Protein AF-A0A2K3LTL9-F1 (afdb_monomer_lite)

Organism: Trifolium pratense (NCBI:txid57577)

Foldseek 3Di:
DDDDDDDDDPDDPDDPPDPDPPDPPPDDDDPPVVVVVVVVVVVVVVVVVVVVVVVVVVVVVVVVVVVVVVVVLVVQLVCLLVCLVVDDPDVCVPPPCSSVVVSVVSNVVD

Secondary structure (DSSP, 8-state):
----------------------------PPPHHHHHHHHHHHHHHHHHHHHHHHHHHHHHHHHHHHHHHHHHHHHHHHHHHHHGGGS--GGGGGSTTHHHHHHHHHHHT-

pLDDT: mean 79.39, std 20.11, range [34.91, 98.44]

Sequence (110 aa):
MVNSTMETLDAEPSSPSTTTDSKPQISSPLPSSMLRLWRQAAQRNLRNQWSQLASLKDQWFSISSTARSYANALINSHLSQRYMPNRKLGVLDDMPDIRKRACLKLFKQQ

Structure (mmCIF, N/CA/C/O backbone):
data_AF-A0A2K3LTL9-F1
#
_entry.id   AF-A0A2K3LTL9-F1
#
loop_
_atom_site.group_PDB
_atom_site.id
_atom_site.type_symbol
_atom_site.label_atom_id
_atom_site.label_alt_id
_atom_site.label_comp_id
_atom_site.label_asym_id
_atom_site.label_entity_id
_atom_site.label_seq_id
_atom_site.pdbx_PDB_ins_code
_atom_site.Cartn_x
_atom_site.Cartn_y
_atom_site.Cartn_z
_atom_site.occupancy
_atom_site.B_iso_or_equiv
_atom_site.auth_seq_id
_atom_site.auth_comp_id
_atom_site.auth_asym_id
_atom_site.auth_atom_id
_atom_site.pdbx_PDB_model_num
ATOM 1 N N . MET A 1 1 ? 42.948 -8.155 40.144 1.00 42.91 1 MET A N 1
ATOM 2 C CA . MET A 1 1 ? 42.157 -7.032 39.587 1.00 42.91 1 MET A CA 1
ATOM 3 C C . MET A 1 1 ? 41.728 -7.478 38.198 1.00 42.91 1 MET A C 1
ATOM 5 O O . MET A 1 1 ? 42.609 -7.688 37.386 1.00 42.91 1 MET A O 1
ATOM 9 N N . VAL A 1 2 ? 40.476 -7.779 37.870 1.00 45.19 2 VAL A N 1
ATOM 10 C CA . VAL A 1 2 ? 39.173 -7.485 38.479 1.00 45.19 2 VAL A CA 1
ATOM 11 C C . VAL A 1 2 ? 38.300 -8.734 38.260 1.00 45.19 2 VAL A C 1
ATOM 13 O O . VAL A 1 2 ? 38.260 -9.253 37.149 1.00 45.19 2 VAL A O 1
ATOM 16 N N . ASN A 1 3 ? 37.663 -9.241 39.318 1.00 34.91 3 ASN A N 1
ATOM 17 C CA . ASN A 1 3 ? 36.719 -10.362 39.251 1.00 34.91 3 ASN A CA 1
ATOM 18 C C . ASN A 1 3 ? 35.388 -9.870 38.668 1.00 34.91 3 ASN A C 1
ATOM 20 O O . ASN A 1 3 ? 34.909 -8.816 39.081 1.00 34.91 3 ASN A O 1
ATOM 24 N N . SER A 1 4 ? 34.768 -10.641 37.772 1.00 39.34 4 SER A N 1
ATOM 25 C CA . SER A 1 4 ? 33.361 -10.451 37.409 1.00 39.34 4 SER A CA 1
ATOM 26 C C . SER A 1 4 ? 32.601 -11.739 37.710 1.00 39.34 4 SER A C 1
ATOM 28 O O . SER A 1 4 ? 32.808 -12.780 37.092 1.00 39.34 4 SER A O 1
ATOM 30 N N . THR A 1 5 ? 31.815 -11.649 38.773 1.00 46.09 5 THR A N 1
ATOM 31 C CA . THR A 1 5 ? 30.918 -12.636 39.365 1.00 46.09 5 THR A CA 1
ATOM 32 C C . THR A 1 5 ? 29.711 -12.864 38.458 1.00 46.09 5 THR A C 1
ATOM 34 O O . THR A 1 5 ? 28.969 -11.921 38.191 1.00 46.09 5 THR A O 1
ATOM 37 N N . MET A 1 6 ? 29.486 -14.101 38.010 1.00 42.78 6 MET A N 1
ATOM 38 C CA . MET A 1 6 ? 28.195 -14.510 37.456 1.00 42.78 6 MET A CA 1
ATOM 39 C C . MET A 1 6 ? 27.410 -15.187 38.582 1.00 42.78 6 MET A C 1
ATOM 41 O O . MET A 1 6 ? 27.674 -16.336 38.927 1.00 42.78 6 MET A O 1
ATOM 45 N N . GLU A 1 7 ? 26.513 -14.435 39.216 1.00 43.97 7 GLU A N 1
ATOM 46 C CA . GLU A 1 7 ? 25.553 -14.986 40.168 1.00 43.97 7 GLU A CA 1
ATOM 47 C C . GLU A 1 7 ? 24.473 -15.755 39.400 1.00 43.97 7 GLU A C 1
ATOM 49 O O . GLU A 1 7 ? 23.680 -15.186 38.649 1.00 43.97 7 GLU A O 1
ATOM 54 N N . THR A 1 8 ? 24.470 -17.072 39.594 1.00 48.38 8 THR A N 1
ATOM 55 C CA . THR A 1 8 ? 23.324 -17.948 39.355 1.00 48.38 8 THR A CA 1
ATOM 56 C C . THR A 1 8 ? 22.252 -17.595 40.379 1.00 48.38 8 THR A C 1
ATOM 58 O O . THR A 1 8 ? 22.415 -17.870 41.566 1.00 48.38 8 THR A O 1
ATOM 61 N N . LEU A 1 9 ? 21.162 -16.972 39.934 1.00 48.69 9 LEU A N 1
ATOM 62 C CA . LEU A 1 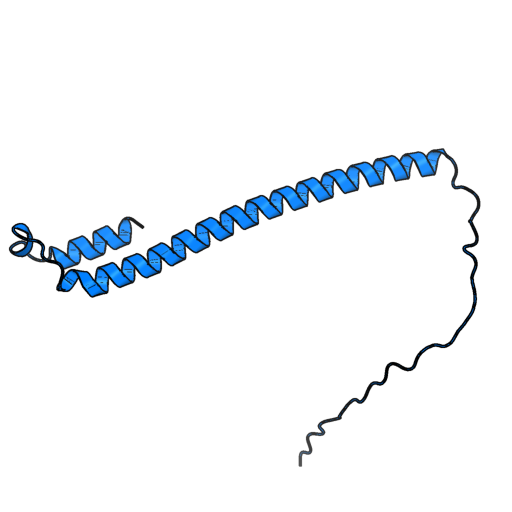9 ? 19.962 -16.813 40.750 1.00 48.69 9 LEU A CA 1
ATOM 63 C C . LEU A 1 9 ? 19.017 -17.980 40.462 1.00 48.69 9 LEU A C 1
ATOM 65 O O . LEU A 1 9 ? 18.164 -17.912 39.578 1.00 48.69 9 LEU A O 1
ATOM 69 N N . ASP A 1 10 ? 19.193 -19.047 41.238 1.00 47.09 10 ASP A N 1
ATOM 70 C CA . ASP A 1 10 ? 18.122 -19.978 41.569 1.00 47.09 10 ASP A CA 1
ATOM 71 C C . ASP A 1 10 ? 17.065 -19.201 42.367 1.00 47.09 10 ASP A C 1
ATOM 73 O O . ASP A 1 10 ? 17.258 -18.868 43.535 1.00 47.09 10 ASP A O 1
ATOM 77 N N . ALA A 1 11 ? 15.950 -18.866 41.723 1.00 41.59 11 ALA A N 1
ATOM 78 C CA . ALA A 1 11 ? 14.770 -18.336 42.393 1.00 41.59 11 ALA A CA 1
ATOM 79 C C . ALA A 1 11 ? 13.629 -19.335 42.211 1.00 41.59 11 ALA A C 1
ATOM 81 O O . ALA A 1 11 ? 12.821 -19.253 41.285 1.00 41.59 11 ALA A O 1
ATOM 82 N N . GLU A 1 12 ? 13.608 -20.311 43.111 1.00 50.62 12 GLU A N 1
ATOM 83 C CA . GLU A 1 12 ? 12.441 -21.125 43.410 1.00 50.62 12 GLU A CA 1
ATOM 84 C C . GLU A 1 12 ? 11.301 -20.186 43.855 1.00 50.62 12 GLU A C 1
ATOM 86 O O . GLU A 1 12 ? 11.495 -19.389 44.781 1.00 50.62 12 GLU A O 1
ATOM 91 N N . PRO A 1 13 ? 10.115 -20.199 43.221 1.00 40.41 13 PRO A N 1
ATOM 92 C CA . PRO A 1 13 ? 8.987 -19.454 43.748 1.00 40.41 13 PRO A CA 1
ATOM 93 C C . PRO A 1 13 ? 8.423 -20.231 44.941 1.00 40.41 13 PRO A C 1
ATOM 95 O O . PRO A 1 13 ? 7.521 -21.057 44.805 1.00 40.41 13 PRO A O 1
ATOM 98 N N . SER A 1 14 ? 8.974 -19.945 46.121 1.00 42.56 14 SER A N 1
ATOM 99 C CA . SER A 1 14 ? 8.408 -20.356 47.401 1.00 42.56 14 SER A CA 1
ATOM 100 C C . SER A 1 14 ? 6.932 -19.960 47.457 1.00 42.56 14 SER A C 1
ATOM 102 O O . SER A 1 14 ? 6.560 -18.789 47.353 1.00 42.56 14 SER A O 1
ATOM 104 N N . SER A 1 15 ? 6.086 -20.976 47.586 1.00 49.38 15 SER A N 1
ATOM 105 C CA . SER A 1 15 ? 4.639 -20.845 47.705 1.00 49.38 15 SER A CA 1
ATOM 106 C C . SER A 1 15 ? 4.278 -20.100 48.994 1.00 49.38 15 SER A C 1
ATOM 108 O O . SER A 1 15 ? 4.652 -20.564 50.073 1.00 49.38 15 SER A O 1
ATOM 110 N N . PRO A 1 16 ? 3.480 -19.018 48.960 1.00 48.12 16 PRO A N 1
ATOM 111 C CA . PRO A 1 16 ? 2.766 -18.594 50.149 1.00 48.12 16 PRO A CA 1
ATOM 112 C C . PRO A 1 16 ? 1.587 -19.549 50.360 1.00 48.12 16 PRO A C 1
ATOM 114 O O . PRO A 1 16 ? 0.487 -19.353 49.843 1.00 48.12 16 PRO A O 1
ATOM 117 N N . SER A 1 17 ? 1.814 -20.598 51.149 1.00 50.62 17 SER A N 1
ATOM 118 C CA . SER A 1 17 ? 0.729 -21.275 51.854 1.00 50.62 17 SER A CA 1
ATOM 119 C C . SER A 1 17 ? 0.126 -20.284 52.844 1.00 50.62 17 SER A C 1
ATOM 121 O O . SER A 1 17 ? 0.618 -20.091 53.951 1.00 50.62 17 SER A O 1
ATOM 123 N N . THR A 1 18 ? -0.952 -19.621 52.445 1.00 37.91 18 THR A N 1
ATOM 124 C CA . THR A 1 18 ? -1.910 -19.045 53.387 1.00 37.91 18 THR A CA 1
ATOM 125 C C . THR A 1 18 ? -3.301 -19.325 52.853 1.00 37.91 18 THR A C 1
ATOM 127 O O . THR A 1 18 ? -3.897 -18.559 52.102 1.00 37.91 18 THR A O 1
ATOM 130 N N . THR A 1 19 ? -3.809 -20.487 53.250 1.00 50.38 19 THR A N 1
ATOM 131 C CA . THR A 1 19 ? -5.237 -20.739 53.363 1.00 50.38 19 THR A CA 1
ATOM 132 C C . THR A 1 19 ? -5.825 -19.720 54.333 1.00 50.38 19 THR A C 1
ATOM 134 O O . THR A 1 19 ? -5.801 -19.921 55.544 1.00 50.38 19 THR A O 1
ATOM 137 N N . THR A 1 20 ? -6.381 -18.644 53.793 1.00 43.38 20 THR A N 1
ATOM 138 C CA . THR A 1 20 ? -7.482 -17.947 54.445 1.00 43.38 20 THR A CA 1
ATOM 139 C C . THR A 1 20 ? -8.558 -17.797 53.392 1.00 43.38 20 THR A C 1
ATOM 141 O O . THR A 1 20 ? -8.477 -16.933 52.520 1.00 43.38 20 THR A O 1
ATOM 144 N N . ASP A 1 21 ? -9.537 -18.694 53.466 1.00 46.31 21 ASP A N 1
ATOM 145 C CA . ASP A 1 21 ? -10.835 -18.604 52.809 1.00 46.31 21 ASP A CA 1
ATOM 146 C C . ASP A 1 21 ? -11.500 -17.280 53.216 1.00 46.31 21 ASP A C 1
ATOM 148 O O . ASP A 1 21 ? -12.291 -17.190 54.152 1.00 46.31 21 ASP A O 1
ATOM 152 N N . SER A 1 22 ? -11.097 -16.194 52.561 1.00 51.41 22 SER A N 1
ATOM 153 C CA . SER A 1 22 ? -11.795 -14.923 52.635 1.00 51.41 22 SER A CA 1
ATOM 154 C C . SER A 1 22 ? -12.967 -15.035 51.682 1.00 51.41 22 SER A C 1
ATOM 156 O O . SER A 1 22 ? -12.907 -14.602 50.531 1.00 51.41 22 SER A O 1
ATOM 158 N N . LYS A 1 23 ? -14.041 -15.655 52.177 1.00 54.22 23 LYS A N 1
ATOM 159 C CA . LYS A 1 23 ? -15.390 -15.505 51.634 1.00 54.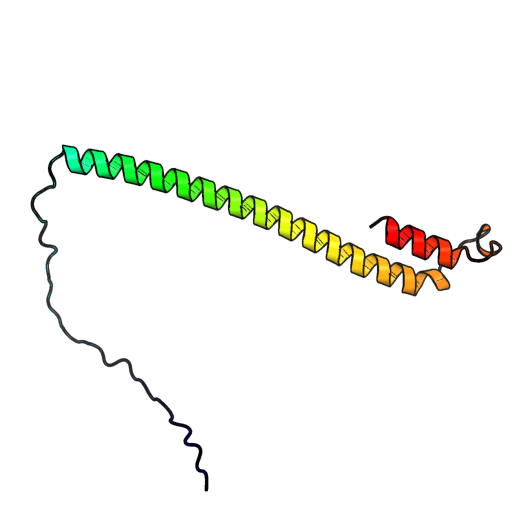22 23 LYS A CA 1
ATOM 160 C C . LYS A 1 23 ? -15.552 -14.049 51.179 1.00 54.22 23 LYS A C 1
ATOM 162 O O . LYS A 1 23 ? -15.304 -13.164 52.004 1.00 54.22 23 LYS A O 1
ATOM 167 N N . PRO A 1 24 ? -15.936 -13.766 49.920 1.00 52.47 24 PRO A N 1
ATOM 168 C CA . PRO A 1 24 ? -16.117 -12.393 49.482 1.00 52.47 24 PRO A CA 1
ATOM 169 C C . PRO A 1 24 ? -17.160 -11.763 50.399 1.00 52.47 24 PRO A C 1
ATOM 171 O O . PRO A 1 24 ? -18.338 -12.126 50.364 1.00 52.47 24 PRO A O 1
ATOM 174 N N . GLN A 1 25 ? -16.716 -10.867 51.282 1.00 53.12 25 GLN A N 1
ATOM 175 C CA . GLN A 1 25 ? -17.627 -10.021 52.023 1.00 53.12 25 GLN A CA 1
ATOM 176 C C . GLN A 1 25 ? -18.308 -9.159 50.973 1.00 53.12 25 GLN A C 1
ATOM 178 O O . GLN A 1 25 ? -17.707 -8.255 50.396 1.00 53.12 25 GLN A O 1
ATOM 183 N N . ILE A 1 26 ? -19.553 -9.513 50.669 1.00 55.25 26 ILE A N 1
ATOM 184 C CA . ILE A 1 26 ? -20.431 -8.719 49.829 1.00 55.25 26 ILE A CA 1
ATOM 185 C C . ILE A 1 26 ? -20.645 -7.425 50.611 1.00 55.25 26 ILE A C 1
ATOM 187 O O . ILE A 1 26 ? -21.463 -7.367 51.528 1.00 55.25 26 ILE A O 1
ATOM 191 N N . SER A 1 27 ? -19.834 -6.412 50.305 1.00 63.28 27 SER A N 1
ATOM 192 C CA . SER A 1 27 ? -20.043 -5.049 50.774 1.00 63.28 27 SER A CA 1
ATOM 193 C C . SER A 1 27 ? -21.478 -4.655 50.438 1.00 63.28 27 SER A C 1
ATOM 195 O O . SER A 1 27 ? -21.939 -4.979 49.339 1.00 63.28 27 SER A O 1
ATOM 197 N N . SER A 1 28 ? -22.166 -3.976 51.362 1.00 67.56 28 SER A N 1
ATOM 198 C CA . SER A 1 28 ? -23.529 -3.463 51.180 1.00 67.56 28 SER A CA 1
ATOM 199 C C . SER A 1 28 ? -23.793 -3.013 49.738 1.00 67.56 28 SER A C 1
ATOM 201 O O . SER A 1 28 ? -22.935 -2.341 49.155 1.00 67.56 28 SER A O 1
ATOM 203 N N . PRO A 1 29 ? -24.950 -3.368 49.144 1.00 70.94 29 PRO A N 1
ATOM 204 C CA . PRO A 1 29 ? -25.221 -3.070 47.747 1.00 70.94 29 PRO A CA 1
ATOM 205 C C . PRO A 1 29 ? -25.070 -1.568 47.513 1.00 70.94 29 PRO A C 1
ATOM 207 O O . PRO A 1 29 ? -25.691 -0.756 48.201 1.00 70.94 29 PRO A O 1
ATOM 210 N N . LEU A 1 30 ? -24.211 -1.210 46.554 1.00 68.19 30 LEU A N 1
ATOM 211 C CA . LEU A 1 30 ? -24.026 0.175 46.139 1.00 68.19 30 LEU A CA 1
ATOM 212 C C . LEU A 1 30 ? -25.404 0.794 45.847 1.00 68.19 30 LEU A C 1
ATOM 214 O O . LEU A 1 30 ? -26.251 0.127 45.240 1.00 68.19 30 LEU A O 1
ATOM 218 N N . PRO A 1 31 ? -25.639 2.063 46.223 1.00 76.56 31 PRO A N 1
ATOM 219 C CA . PRO A 1 31 ? -26.898 2.723 45.920 1.00 76.56 31 PRO A CA 1
ATOM 220 C C . PRO A 1 31 ? -27.184 2.640 44.416 1.00 76.56 31 PRO A C 1
ATOM 222 O O . PRO A 1 31 ? -26.291 2.804 43.580 1.00 76.56 31 PRO A O 1
ATOM 225 N N . SER A 1 32 ? -28.445 2.374 44.067 1.00 73.06 32 SER A N 1
ATOM 226 C CA . SER A 1 32 ? -28.883 2.104 42.687 1.00 73.06 32 SER A CA 1
ATOM 227 C C . SER A 1 32 ? -28.460 3.200 41.693 1.00 73.06 32 SER A C 1
ATOM 229 O O . SER A 1 32 ? -28.139 2.921 40.537 1.00 73.06 32 SER A O 1
ATOM 231 N N . SER A 1 33 ? -28.354 4.448 42.162 1.00 75.69 33 SER A N 1
ATOM 232 C CA . SER A 1 33 ? -27.809 5.581 41.406 1.00 75.69 33 SER A CA 1
ATOM 233 C C . SER A 1 33 ? -26.348 5.378 40.973 1.00 75.69 33 SER A C 1
ATOM 235 O O . SER A 1 33 ? -26.027 5.601 39.805 1.00 75.69 33 SER A O 1
ATOM 237 N N . MET A 1 34 ? -25.475 4.894 41.862 1.00 69.56 34 MET A N 1
ATOM 238 C CA . MET A 1 34 ? -24.072 4.595 41.549 1.00 69.56 34 MET A CA 1
ATOM 239 C C . MET A 1 34 ? -23.933 3.384 40.621 1.00 69.56 34 MET A C 1
ATOM 241 O O . MET A 1 34 ? -23.142 3.431 39.678 1.00 69.56 34 MET A O 1
ATOM 245 N N . LEU A 1 35 ? -24.735 2.330 40.820 1.00 73.88 35 LEU A N 1
ATOM 246 C CA . LEU A 1 35 ? -24.751 1.161 39.927 1.00 73.88 35 LEU A CA 1
ATOM 247 C C . LEU A 1 35 ? -25.167 1.538 38.499 1.00 73.88 35 LEU A C 1
ATOM 249 O O . LEU A 1 35 ? -24.592 1.048 37.523 1.00 73.88 35 LEU A O 1
ATOM 253 N N . ARG A 1 36 ? -26.152 2.432 38.360 1.00 75.44 36 ARG A N 1
ATOM 254 C CA . ARG A 1 36 ? -26.628 2.906 37.055 1.00 75.44 36 ARG A CA 1
ATOM 255 C C . ARG A 1 36 ? -25.564 3.732 36.331 1.00 75.44 36 ARG A C 1
ATOM 257 O O . ARG A 1 36 ? -25.391 3.561 35.124 1.00 75.44 36 ARG A O 1
ATOM 264 N N . LEU A 1 37 ? -24.831 4.572 37.066 1.00 75.31 37 LEU A N 1
ATOM 265 C CA . LEU A 1 37 ? -23.746 5.389 36.521 1.00 75.31 37 LEU A CA 1
ATOM 266 C C . LEU A 1 37 ? -22.583 4.517 36.026 1.00 75.31 37 LEU A C 1
ATOM 268 O O . LEU A 1 37 ? -22.141 4.667 34.886 1.00 75.31 37 LEU A O 1
ATOM 272 N N . TRP A 1 38 ? -22.166 3.541 36.838 1.00 78.12 38 TRP A N 1
ATOM 273 C CA . TRP A 1 38 ? -21.129 2.574 36.472 1.00 78.12 38 TRP A CA 1
ATOM 274 C C . TRP A 1 38 ? -21.513 1.739 35.256 1.00 78.12 38 TRP A C 1
ATOM 276 O O . TRP A 1 38 ? -20.706 1.572 34.344 1.00 78.12 38 TRP A O 1
ATOM 286 N N . ARG A 1 39 ? -22.763 1.268 35.189 1.00 84.00 39 ARG A N 1
ATOM 287 C CA . ARG A 1 39 ? -23.248 0.485 34.048 1.00 84.00 39 ARG A CA 1
ATOM 288 C C . ARG A 1 39 ? -23.161 1.281 32.745 1.00 84.00 39 ARG A C 1
ATOM 290 O O . ARG A 1 39 ? -22.665 0.759 31.750 1.00 84.00 39 ARG A O 1
ATOM 297 N N . GLN A 1 40 ? -23.591 2.542 32.742 1.00 87.75 40 GLN A N 1
ATOM 298 C CA . GLN A 1 40 ? -23.529 3.370 31.537 1.00 87.75 40 GLN A CA 1
ATOM 299 C C . GLN A 1 40 ? -22.095 3.763 31.153 1.00 87.75 40 GLN A C 1
ATOM 301 O O . GLN A 1 40 ? -21.760 3.773 29.967 1.00 87.75 40 GLN A O 1
ATOM 306 N N . ALA A 1 41 ? -21.245 4.096 32.127 1.00 86.19 41 ALA A N 1
ATOM 307 C CA . ALA A 1 41 ? -19.841 4.416 31.876 1.00 86.19 41 ALA A CA 1
ATOM 308 C C . ALA A 1 41 ? -19.082 3.203 31.307 1.00 86.19 41 ALA A C 1
ATOM 310 O O . ALA A 1 41 ? -18.397 3.331 30.292 1.00 86.19 41 ALA A O 1
ATOM 311 N N . ALA A 1 42 ? -19.283 2.013 31.882 1.00 92.56 42 ALA A N 1
ATOM 312 C CA . ALA A 1 42 ? -18.678 0.768 31.411 1.00 92.56 42 ALA A CA 1
ATOM 313 C C . ALA A 1 42 ? -19.141 0.391 29.993 1.00 92.56 42 ALA A C 1
ATOM 315 O O . ALA A 1 42 ? -18.323 0.040 29.146 1.00 92.56 42 ALA A O 1
ATOM 316 N N . GLN A 1 43 ? -20.437 0.531 29.690 1.00 93.00 43 GLN A N 1
ATOM 317 C CA . GLN A 1 43 ? -20.968 0.285 28.342 1.00 93.00 43 GLN A CA 1
ATOM 318 C C . GLN A 1 43 ? -20.343 1.208 27.286 1.00 93.00 43 GLN A C 1
ATOM 320 O O . GLN A 1 43 ? -20.004 0.758 26.189 1.00 93.00 43 GLN A O 1
ATOM 325 N N . ARG A 1 44 ? -20.176 2.499 27.608 1.00 94.88 44 ARG A N 1
ATOM 326 C CA . ARG A 1 44 ? -19.498 3.456 26.720 1.00 94.88 44 ARG A CA 1
ATOM 327 C C . ARG A 1 44 ? -18.023 3.111 26.548 1.00 94.88 44 ARG A C 1
ATOM 329 O O . ARG A 1 44 ? -17.542 3.124 25.420 1.00 94.88 44 ARG A O 1
ATOM 336 N N . ASN A 1 45 ? -17.330 2.763 27.633 1.00 96.25 45 ASN A N 1
ATOM 337 C CA . ASN A 1 45 ? -15.931 2.346 27.579 1.00 96.25 45 ASN A CA 1
ATOM 338 C C . ASN A 1 45 ? -15.751 1.152 26.633 1.00 96.25 45 ASN A C 1
ATOM 340 O O . ASN A 1 45 ? -14.936 1.230 25.720 1.00 96.25 45 ASN A O 1
ATOM 344 N N . LEU A 1 46 ? -16.589 0.121 26.765 1.00 96.06 46 LEU A N 1
ATOM 345 C CA . LEU A 1 46 ? -16.550 -1.050 25.896 1.00 96.06 46 LEU A CA 1
ATOM 346 C C . LEU A 1 46 ? -16.739 -0.667 24.421 1.00 96.06 46 LEU A C 1
ATOM 348 O O . LEU A 1 46 ? -15.928 -1.053 23.585 1.00 96.06 46 LEU A O 1
ATOM 352 N N . ARG A 1 47 ? -17.742 0.157 24.086 1.00 96.44 47 ARG A N 1
ATOM 353 C CA . ARG A 1 47 ? -17.932 0.651 22.706 1.00 96.44 47 ARG A CA 1
ATOM 354 C C . ARG A 1 47 ? -16.715 1.415 22.179 1.00 96.44 47 ARG A C 1
ATOM 356 O O . ARG A 1 47 ? -16.342 1.233 21.021 1.00 96.44 47 ARG A O 1
ATOM 363 N N . ASN A 1 48 ? -16.096 2.247 23.012 1.00 96.81 48 ASN A N 1
ATOM 364 C CA . ASN A 1 48 ? -14.907 3.007 22.633 1.00 96.81 48 ASN A CA 1
ATOM 365 C C . ASN A 1 48 ? -13.711 2.080 22.385 1.00 96.81 48 ASN A C 1
ATOM 367 O O . ASN A 1 48 ? -13.031 2.239 21.377 1.00 96.81 48 ASN A O 1
ATOM 371 N N . GLN A 1 49 ? -13.498 1.082 23.247 1.00 97.69 49 GLN A N 1
ATOM 372 C CA . GLN A 1 49 ? -12.438 0.084 23.085 1.00 97.69 49 GLN A CA 1
ATOM 373 C C . GLN A 1 49 ? -12.633 -0.746 21.815 1.00 97.69 49 GLN A C 1
ATOM 375 O O . GLN A 1 49 ? -11.696 -0.916 21.040 1.00 97.69 49 GLN A O 1
ATOM 380 N N . TRP A 1 50 ? -13.863 -1.179 21.528 1.00 97.00 50 TRP A N 1
ATOM 381 C CA . TRP A 1 50 ? -14.171 -1.857 20.267 1.00 97.00 50 TRP A CA 1
ATOM 382 C C . TRP A 1 50 ? -13.908 -0.974 19.049 1.00 97.00 50 TRP A C 1
ATOM 384 O O . TRP A 1 50 ? -13.370 -1.452 18.054 1.00 97.00 50 TRP A O 1
ATOM 394 N N . SER A 1 51 ? -14.240 0.315 19.131 1.00 97.62 51 SER A N 1
ATOM 395 C CA . SER A 1 51 ? -13.979 1.265 18.043 1.00 97.62 51 SER A CA 1
ATOM 396 C C . SER A 1 51 ? -12.475 1.469 17.821 1.00 97.62 51 SER A C 1
ATOM 398 O O . SER A 1 51 ? -12.018 1.501 16.680 1.00 97.62 51 SER A O 1
ATOM 400 N N . GLN A 1 52 ? -11.687 1.547 18.900 1.00 98.19 52 GLN A N 1
ATOM 401 C CA . GLN A 1 52 ? -10.224 1.619 18.828 1.00 98.19 52 GLN A CA 1
ATOM 402 C C . GLN A 1 52 ? -9.626 0.343 18.228 1.00 98.19 52 GLN A C 1
ATOM 404 O O . GLN A 1 52 ? -8.804 0.426 17.319 1.00 98.19 52 GLN A O 1
ATOM 409 N N . LEU A 1 53 ? -10.079 -0.832 18.673 1.00 98.06 53 LEU A N 1
ATOM 410 C CA . LEU A 1 53 ? -9.624 -2.116 18.145 1.00 98.06 53 LEU A CA 1
ATOM 411 C C . LEU A 1 53 ? -9.952 -2.271 16.654 1.00 98.06 53 LEU A C 1
ATOM 413 O O . LEU A 1 53 ? -9.111 -2.735 15.885 1.00 98.06 53 LEU A O 1
ATOM 417 N N . ALA A 1 54 ? -11.149 -1.857 16.233 1.00 97.81 54 ALA A N 1
ATOM 418 C CA . ALA A 1 54 ? -11.540 -1.868 14.827 1.00 97.81 54 ALA A CA 1
ATOM 419 C C . ALA A 1 54 ? -10.614 -0.980 13.980 1.00 97.81 54 ALA A C 1
ATOM 421 O O . ALA A 1 54 ? -10.088 -1.443 12.969 1.00 97.81 54 ALA A O 1
ATOM 422 N N . SER A 1 55 ? -10.337 0.245 14.445 1.00 98.12 55 SER A N 1
ATOM 423 C CA . SER A 1 55 ? -9.396 1.164 13.791 1.00 98.12 55 SER A CA 1
ATOM 424 C C . SER A 1 55 ? -7.989 0.566 13.677 1.00 98.12 55 SER A C 1
ATOM 426 O O . SER A 1 55 ? -7.404 0.552 12.595 1.00 98.12 55 SER A O 1
ATOM 428 N N . LEU A 1 56 ? -7.467 -0.013 14.763 1.00 98.38 56 LEU A N 1
ATOM 429 C CA . LEU A 1 56 ? -6.152 -0.661 14.773 1.00 98.38 56 LEU A CA 1
ATOM 430 C C . LEU A 1 56 ? -6.082 -1.844 13.802 1.00 98.38 56 LEU A C 1
ATOM 432 O O . LEU A 1 56 ? -5.074 -2.021 13.121 1.00 98.38 56 LEU A O 1
ATOM 436 N N . LYS A 1 57 ? -7.151 -2.638 13.693 1.00 98.38 57 LYS A N 1
ATOM 437 C CA . LYS A 1 57 ? -7.232 -3.740 12.726 1.00 98.38 57 LYS A CA 1
ATOM 438 C C . LYS A 1 57 ? -7.155 -3.227 11.286 1.00 98.38 57 LYS A C 1
ATOM 440 O O . LYS A 1 57 ? -6.453 -3.818 10.465 1.00 98.38 57 LYS A O 1
ATOM 445 N N . ASP A 1 58 ? -7.867 -2.150 10.970 1.00 98.25 58 ASP A N 1
ATOM 446 C CA . ASP A 1 58 ? -7.857 -1.568 9.625 1.00 98.25 58 ASP A CA 1
ATOM 447 C C . ASP A 1 58 ? -6.498 -0.929 9.302 1.00 98.25 58 ASP A C 1
ATOM 449 O O . ASP A 1 58 ? -5.965 -1.128 8.208 1.00 98.25 58 ASP A O 1
ATOM 453 N N . GLN A 1 59 ? -5.872 -0.265 10.279 1.00 98.38 59 GLN A N 1
ATOM 454 C CA . GLN A 1 59 ? -4.496 0.225 10.163 1.00 98.38 59 GLN A CA 1
ATOM 455 C C . GLN A 1 59 ? -3.500 -0.914 9.935 1.00 98.38 59 GLN A C 1
ATOM 457 O O . GLN A 1 59 ? -2.680 -0.828 9.022 1.00 98.38 59 GLN A O 1
ATOM 462 N N . TRP A 1 60 ? -3.588 -2.002 10.706 1.00 98.25 60 TRP A N 1
ATOM 463 C CA . TRP A 1 60 ? -2.744 -3.183 10.528 1.00 98.25 60 TRP A CA 1
ATOM 464 C C . TRP A 1 60 ? -2.879 -3.761 9.119 1.00 98.25 60 TRP A C 1
ATOM 466 O O . TRP A 1 60 ? -1.870 -4.049 8.473 1.00 98.25 60 TRP A O 1
ATOM 476 N N . PHE A 1 61 ? -4.109 -3.890 8.614 1.00 98.44 61 PHE A N 1
ATOM 477 C CA . PHE A 1 61 ? -4.352 -4.371 7.257 1.00 98.44 61 PHE A CA 1
ATOM 478 C C . PHE A 1 61 ? -3.748 -3.434 6.205 1.00 98.44 61 PHE A C 1
ATOM 480 O O . PHE A 1 61 ? -3.043 -3.898 5.306 1.00 98.44 61 PHE A O 1
ATOM 487 N N . SER A 1 62 ? -3.965 -2.124 6.343 1.00 98.25 62 SER A N 1
ATOM 488 C CA . SER A 1 62 ? -3.413 -1.114 5.438 1.00 98.25 62 SER A CA 1
ATOM 489 C C . SER A 1 62 ? -1.885 -1.157 5.415 1.00 98.25 62 SER A C 1
ATOM 491 O O . SER A 1 62 ? -1.290 -1.270 4.346 1.00 98.25 62 SER A O 1
ATOM 493 N N . ILE A 1 63 ? -1.239 -1.122 6.584 1.00 98.25 63 ILE A N 1
ATOM 494 C CA . ILE A 1 63 ? 0.225 -1.155 6.708 1.00 98.25 63 ILE A CA 1
ATOM 495 C C . ILE A 1 63 ? 0.775 -2.466 6.150 1.00 98.25 63 ILE A C 1
ATOM 497 O O . ILE A 1 63 ? 1.726 -2.447 5.373 1.00 98.25 63 ILE A O 1
ATOM 501 N N . SER A 1 64 ? 0.149 -3.599 6.475 1.00 98.31 64 SER A N 1
ATOM 502 C CA . SER A 1 64 ? 0.550 -4.909 5.952 1.00 98.31 64 SER A CA 1
ATOM 503 C C . SER A 1 64 ? 0.440 -4.974 4.429 1.00 98.31 64 SER A C 1
ATOM 505 O O . SER A 1 64 ? 1.307 -5.544 3.767 1.00 98.31 64 SER A O 1
ATOM 507 N N . SER A 1 65 ? -0.613 -4.387 3.854 1.00 98.19 65 SER A N 1
ATOM 508 C CA . SER A 1 65 ? -0.782 -4.303 2.405 1.00 98.19 65 SER A CA 1
ATOM 509 C C . SER A 1 65 ? 0.310 -3.443 1.769 1.00 98.19 65 SER A C 1
ATOM 511 O O . SER A 1 65 ? 0.957 -3.889 0.825 1.00 98.19 65 SER A O 1
ATOM 513 N N . THR A 1 66 ? 0.578 -2.257 2.322 1.00 97.69 66 THR A N 1
ATOM 514 C CA . THR A 1 66 ? 1.642 -1.362 1.844 1.00 97.69 66 THR A CA 1
ATOM 515 C C . THR A 1 66 ? 3.019 -2.015 1.939 1.00 97.69 66 THR A C 1
ATOM 517 O O . THR A 1 66 ? 3.777 -1.986 0.972 1.00 97.69 66 THR A O 1
ATOM 520 N N . ALA A 1 67 ? 3.334 -2.659 3.064 1.00 97.50 67 ALA A N 1
ATOM 521 C CA . ALA A 1 67 ? 4.598 -3.362 3.261 1.00 97.50 67 ALA A CA 1
ATOM 522 C C . ALA A 1 67 ? 4.782 -4.494 2.241 1.00 97.50 67 ALA A C 1
ATOM 524 O O . ALA A 1 67 ? 5.859 -4.645 1.666 1.00 97.50 67 ALA A O 1
ATOM 525 N N . ARG A 1 68 ? 3.719 -5.257 1.956 1.00 96.94 68 ARG A N 1
ATOM 526 C CA . ARG A 1 68 ? 3.744 -6.314 0.937 1.00 96.94 68 ARG A CA 1
ATOM 527 C C . ARG A 1 68 ? 3.967 -5.750 -0.463 1.00 96.94 68 ARG A C 1
ATOM 529 O O . ARG A 1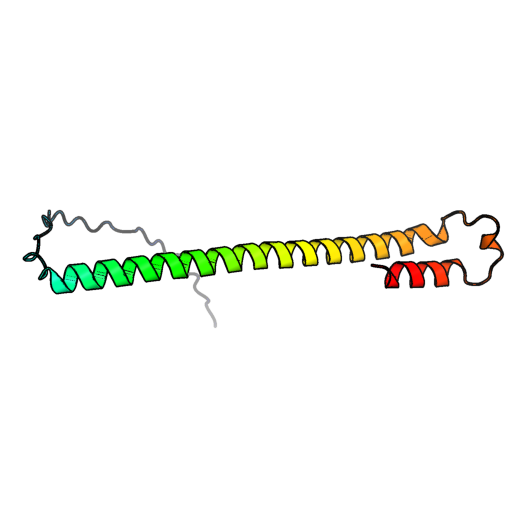 68 ? 4.774 -6.297 -1.208 1.00 96.94 68 ARG A O 1
ATOM 536 N N . SER A 1 69 ? 3.290 -4.657 -0.813 1.00 95.50 69 SER A N 1
ATOM 537 C CA . SER A 1 69 ? 3.508 -3.964 -2.087 1.00 95.50 69 SER A CA 1
ATOM 538 C C . SER A 1 69 ? 4.948 -3.470 -2.215 1.00 95.50 69 SER A C 1
ATOM 540 O O . SER A 1 69 ? 5.574 -3.702 -3.245 1.00 95.50 69 SER A O 1
ATOM 542 N N . TYR A 1 70 ? 5.511 -2.888 -1.153 1.00 94.81 70 TYR A N 1
ATOM 543 C CA . TYR A 1 70 ? 6.902 -2.436 -1.129 1.00 94.81 70 TYR A CA 1
ATOM 544 C C . TYR A 1 70 ? 7.896 -3.595 -1.296 1.00 94.81 70 TYR A C 1
ATOM 546 O O . TYR A 1 70 ? 8.823 -3.512 -2.100 1.00 94.81 70 TYR A O 1
ATOM 554 N N . ALA A 1 71 ? 7.679 -4.712 -0.595 1.00 96.25 71 ALA A N 1
ATOM 555 C CA . ALA A 1 71 ? 8.503 -5.909 -0.746 1.00 96.25 71 ALA A CA 1
ATOM 556 C C . ALA A 1 71 ? 8.431 -6.479 -2.176 1.00 96.25 71 ALA A C 1
ATOM 558 O O . ALA A 1 71 ? 9.461 -6.807 -2.766 1.00 96.25 71 ALA A O 1
ATOM 559 N N . ASN A 1 72 ? 7.229 -6.539 -2.761 1.00 93.94 72 ASN A N 1
ATOM 560 C CA . ASN A 1 72 ? 7.038 -6.962 -4.147 1.00 93.94 72 ASN A CA 1
ATOM 561 C C . ASN A 1 72 ? 7.743 -6.025 -5.132 1.00 93.94 72 ASN A C 1
ATOM 563 O O . ASN A 1 72 ? 8.374 -6.509 -6.068 1.00 93.94 72 ASN A O 1
ATOM 567 N N . ALA A 1 73 ? 7.682 -4.710 -4.917 1.00 92.19 73 ALA A N 1
ATOM 568 C CA . ALA A 1 73 ? 8.408 -3.739 -5.728 1.00 92.19 73 ALA A CA 1
ATOM 569 C C . ALA A 1 73 ? 9.930 -3.966 -5.639 1.00 92.19 73 ALA A C 1
ATOM 571 O O . ALA A 1 73 ? 10.643 -4.089 -6.634 1.00 92.19 73 ALA A O 1
ATOM 572 N N . LEU A 1 74 ? 10.464 -4.154 -4.434 1.00 92.44 74 LEU A N 1
ATOM 573 C CA . LEU A 1 74 ? 11.889 -4.430 -4.271 1.00 92.44 74 LEU A CA 1
ATOM 574 C C . LEU A 1 74 ? 12.317 -5.693 -5.038 1.00 92.44 74 LEU A C 1
ATOM 576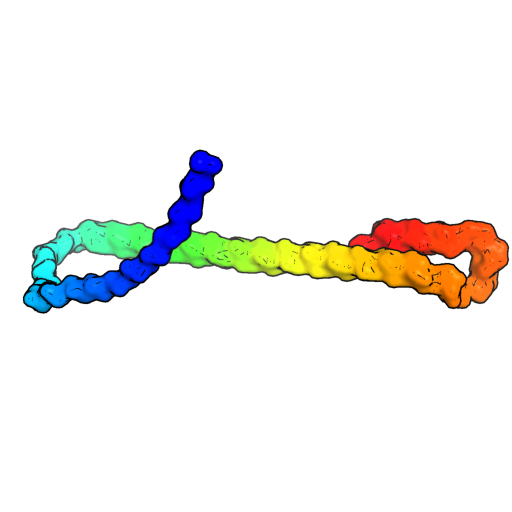 O O . LEU A 1 74 ? 13.278 -5.655 -5.809 1.00 92.44 74 LEU A O 1
ATOM 580 N N . ILE A 1 75 ? 11.567 -6.788 -4.910 1.00 93.88 75 ILE A N 1
ATOM 581 C CA . ILE A 1 75 ? 11.864 -8.041 -5.615 1.00 93.88 75 ILE A CA 1
ATOM 582 C C . ILE A 1 75 ? 11.725 -7.865 -7.132 1.00 93.88 75 ILE A C 1
ATOM 584 O O . ILE A 1 75 ? 12.626 -8.245 -7.881 1.00 93.88 75 ILE A O 1
ATOM 588 N N . ASN A 1 76 ? 10.636 -7.260 -7.605 1.00 92.00 76 ASN A N 1
ATOM 589 C CA . ASN A 1 76 ? 10.386 -7.072 -9.031 1.00 92.00 76 ASN A CA 1
ATOM 590 C C . ASN A 1 76 ? 11.431 -6.162 -9.680 1.00 92.00 76 ASN A C 1
ATOM 592 O O . ASN A 1 76 ? 11.849 -6.423 -10.811 1.00 92.00 76 ASN A O 1
ATOM 596 N N . SER A 1 77 ? 11.876 -5.112 -8.989 1.00 90.81 77 SER A N 1
ATOM 597 C CA . SER A 1 77 ? 12.955 -4.243 -9.464 1.00 90.81 77 SER A CA 1
ATOM 598 C C . SER A 1 77 ? 14.275 -5.009 -9.597 1.00 90.81 77 SER A C 1
ATOM 600 O O . SER A 1 77 ? 14.916 -4.939 -10.649 1.00 90.81 77 SER A O 1
ATOM 602 N N . HIS A 1 78 ? 14.631 -5.824 -8.599 1.00 91.75 78 HIS A N 1
ATOM 603 C CA . HIS A 1 78 ? 15.837 -6.646 -8.621 1.00 91.75 78 HIS A CA 1
ATOM 604 C C . HIS A 1 78 ? 15.791 -7.702 -9.735 1.00 91.75 78 HIS A C 1
ATOM 606 O O . HIS A 1 78 ? 16.741 -7.840 -10.505 1.00 91.75 78 HIS A O 1
ATOM 612 N N . LEU A 1 79 ? 14.671 -8.417 -9.878 1.00 91.31 79 LEU A N 1
ATOM 613 C CA . LEU A 1 79 ? 14.485 -9.399 -10.949 1.00 91.31 79 LEU A CA 1
ATOM 614 C C . LEU A 1 79 ? 14.537 -8.737 -12.328 1.00 91.31 79 LEU A C 1
ATOM 616 O O . LEU A 1 79 ? 15.193 -9.255 -13.231 1.00 91.31 79 LEU A O 1
ATOM 620 N N . SER A 1 80 ? 13.896 -7.576 -12.484 1.00 89.88 80 SER A N 1
ATOM 621 C CA . SER A 1 80 ? 13.952 -6.810 -13.729 1.00 89.88 80 SER A CA 1
ATOM 622 C C . SER A 1 80 ? 15.396 -6.466 -14.068 1.00 89.88 80 SER A C 1
ATOM 624 O O . SER A 1 80 ? 15.855 -6.816 -15.146 1.00 89.88 80 SER A O 1
ATOM 626 N N . GLN A 1 81 ? 16.157 -5.885 -13.141 1.00 89.50 81 GLN A N 1
ATOM 627 C CA . GLN A 1 81 ? 17.563 -5.548 -13.383 1.00 89.50 81 GLN A CA 1
ATOM 628 C C . GLN A 1 81 ? 18.425 -6.777 -13.697 1.00 89.50 81 GLN A C 1
ATOM 630 O O . GLN A 1 81 ? 19.237 -6.730 -14.618 1.00 89.50 81 GLN A O 1
ATOM 635 N N . ARG A 1 82 ? 18.223 -7.8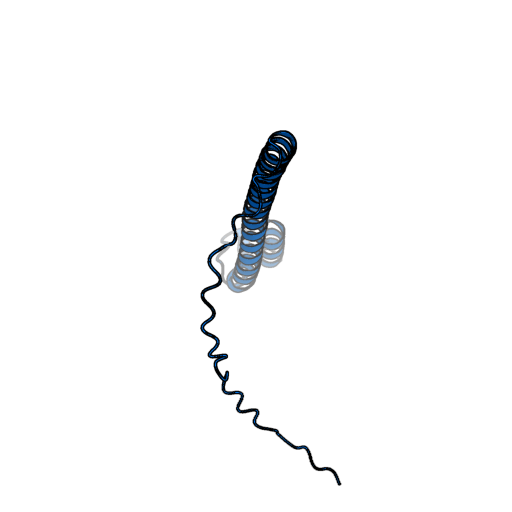86 -12.977 1.00 93.44 82 ARG A N 1
ATOM 636 C CA . ARG A 1 82 ? 19.009 -9.114 -13.146 1.00 93.44 82 ARG A CA 1
ATOM 637 C C . ARG A 1 82 ? 18.762 -9.801 -14.487 1.00 93.44 82 ARG A C 1
ATOM 639 O O . ARG A 1 82 ? 19.703 -10.311 -15.087 1.00 93.44 82 ARG A O 1
ATOM 646 N N . TYR A 1 83 ? 17.514 -9.839 -14.951 1.00 92.25 83 TYR A N 1
ATOM 647 C CA . TYR A 1 83 ? 17.139 -10.599 -16.147 1.00 92.25 83 TYR A CA 1
ATOM 648 C C . TYR A 1 83 ? 16.980 -9.740 -17.407 1.00 92.25 83 TYR A C 1
ATOM 650 O O . TYR A 1 83 ? 16.996 -10.289 -18.510 1.00 92.25 83 TYR A O 1
ATOM 658 N N . MET A 1 84 ? 16.880 -8.409 -17.296 1.00 91.38 84 MET A N 1
ATOM 659 C CA . MET A 1 84 ? 16.764 -7.526 -18.464 1.00 91.38 84 MET A CA 1
ATOM 660 C C . MET A 1 84 ? 17.936 -7.619 -19.453 1.00 91.38 84 MET A C 1
ATOM 662 O O . MET A 1 84 ? 17.666 -7.532 -20.651 1.00 91.38 84 MET A O 1
ATOM 666 N N . PRO A 1 85 ? 19.202 -7.837 -19.041 1.00 90.19 85 PRO A N 1
ATOM 667 C CA . PRO A 1 85 ? 20.308 -8.051 -19.978 1.00 90.19 85 PRO A CA 1
ATOM 668 C C . PRO A 1 85 ? 20.102 -9.253 -20.909 1.00 90.19 85 PRO A C 1
ATOM 670 O O . PRO A 1 85 ? 20.495 -9.198 -22.067 1.00 90.19 85 PRO A O 1
ATOM 673 N N . ASN A 1 86 ? 19.415 -10.294 -20.431 1.00 89.75 86 ASN A N 1
ATOM 674 C CA . ASN A 1 86 ? 19.219 -11.552 -21.160 1.00 89.75 86 ASN A CA 1
ATOM 675 C C . ASN A 1 86 ? 17.833 -11.655 -21.818 1.00 89.75 86 ASN A C 1
ATOM 677 O O . ASN A 1 86 ? 17.534 -12.633 -22.503 1.00 89.75 86 ASN A O 1
ATOM 681 N N . ARG A 1 87 ? 16.951 -10.671 -21.601 1.00 90.00 87 ARG A N 1
ATOM 682 C CA . ARG A 1 87 ? 15.602 -10.666 -22.176 1.00 90.00 87 ARG A CA 1
ATOM 683 C C . ARG A 1 87 ? 15.694 -10.397 -23.683 1.00 90.00 87 ARG A C 1
ATOM 685 O O . ARG A 1 87 ? 16.315 -9.417 -24.083 1.00 90.00 87 ARG A O 1
ATOM 692 N N . LYS A 1 88 ? 15.076 -11.237 -24.518 1.00 91.75 88 LYS A N 1
ATOM 693 C CA . LYS A 1 88 ? 14.981 -10.995 -25.969 1.00 91.75 88 LYS A CA 1
ATOM 694 C C . LYS A 1 88 ? 14.037 -9.818 -26.218 1.00 91.75 88 LYS A C 1
ATOM 696 O O . LYS A 1 88 ? 12.874 -9.903 -25.822 1.00 91.75 88 LYS A O 1
ATOM 701 N N . LEU A 1 89 ? 14.528 -8.734 -26.826 1.00 90.19 89 LEU A N 1
ATOM 702 C CA . LEU A 1 89 ? 13.705 -7.555 -27.134 1.00 90.19 89 LEU A CA 1
ATOM 703 C C . LEU A 1 89 ? 13.269 -7.515 -28.604 1.00 90.19 89 LEU A C 1
ATOM 705 O O . LEU A 1 89 ? 12.413 -6.708 -28.968 1.00 90.19 89 LEU A O 1
ATOM 709 N N . GLY A 1 90 ? 13.794 -8.422 -29.433 1.00 92.06 90 GLY A N 1
ATOM 710 C CA . GLY A 1 90 ? 13.426 -8.528 -30.842 1.00 92.06 90 GLY A CA 1
ATOM 711 C C . GLY A 1 90 ? 13.891 -7.289 -31.598 1.00 92.06 90 GLY A C 1
ATOM 712 O O . GLY A 1 90 ? 15.031 -6.877 -31.442 1.00 92.06 90 GLY A O 1
ATOM 713 N N . VAL A 1 91 ? 12.992 -6.653 -32.350 1.00 91.38 91 VAL A N 1
ATOM 714 C CA . VAL A 1 91 ? 13.269 -5.423 -33.127 1.00 91.38 91 VAL A CA 1
ATOM 715 C C . VAL A 1 91 ? 13.812 -4.279 -32.256 1.00 91.38 91 VAL A C 1
ATOM 717 O O . VAL A 1 91 ? 14.472 -3.369 -32.742 1.00 91.38 91 VAL A O 1
ATOM 720 N N . LEU A 1 92 ? 13.549 -4.315 -30.948 1.00 89.62 92 LEU A N 1
ATOM 721 C CA . LEU A 1 92 ? 14.035 -3.309 -30.013 1.00 89.62 92 LEU A CA 1
ATOM 722 C C . LEU A 1 92 ? 15.500 -3.510 -29.598 1.00 89.62 92 LEU A C 1
ATOM 724 O O . LEU A 1 92 ? 16.044 -2.595 -28.993 1.00 89.62 92 LEU A O 1
ATOM 728 N N . ASP A 1 93 ? 16.139 -4.651 -29.886 1.00 88.50 93 ASP A N 1
ATOM 729 C CA . ASP A 1 93 ? 17.544 -4.888 -29.509 1.00 88.50 93 ASP A CA 1
ATOM 730 C C . ASP A 1 93 ? 18.521 -3.933 -30.211 1.00 88.50 93 ASP A C 1
ATOM 732 O O . ASP A 1 93 ? 19.550 -3.588 -29.631 1.00 88.50 93 ASP A O 1
ATOM 736 N N . ASP A 1 94 ? 18.154 -3.429 -31.391 1.00 91.75 94 ASP A N 1
ATOM 737 C CA . ASP A 1 94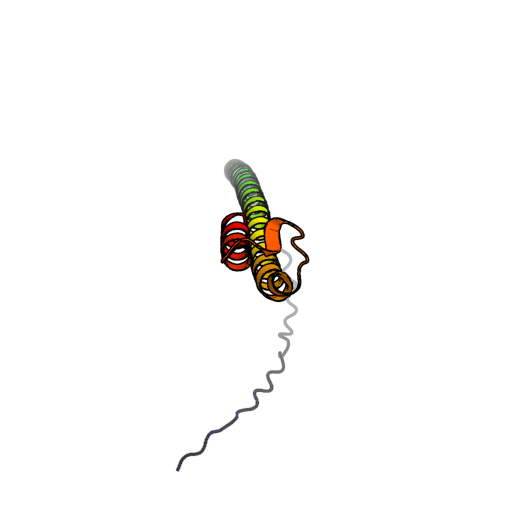 ? 18.951 -2.466 -32.157 1.00 91.75 94 ASP A CA 1
ATOM 738 C C . ASP A 1 94 ? 18.884 -1.040 -31.576 1.00 91.75 94 ASP A C 1
ATOM 740 O O . ASP A 1 94 ? 19.676 -0.169 -31.944 1.00 91.75 94 ASP A O 1
ATOM 744 N N . MET A 1 95 ? 17.950 -0.765 -30.652 1.00 93.50 95 MET A N 1
ATOM 745 C CA . MET A 1 95 ? 17.848 0.551 -30.023 1.00 93.50 95 MET A CA 1
ATOM 746 C C . MET A 1 95 ? 18.936 0.743 -28.954 1.00 93.50 95 MET A C 1
ATOM 748 O O . MET A 1 95 ? 18.968 0.010 -27.957 1.00 93.50 95 MET A O 1
ATOM 752 N N . PRO A 1 96 ? 19.762 1.802 -29.056 1.00 91.38 96 PRO A N 1
ATOM 753 C CA . PRO A 1 96 ? 20.761 2.093 -28.039 1.00 91.38 96 PRO A CA 1
ATOM 754 C C . PRO A 1 96 ? 20.095 2.388 -26.688 1.00 91.38 96 PRO A C 1
ATOM 756 O O . PRO A 1 96 ? 19.043 3.031 -26.600 1.00 91.38 96 PRO A O 1
ATOM 759 N N . ASP A 1 97 ? 20.714 1.904 -25.612 1.00 91.88 97 ASP A N 1
ATOM 760 C CA . ASP A 1 97 ? 20.261 2.062 -24.223 1.00 91.88 97 ASP A CA 1
ATOM 761 C C . ASP A 1 97 ? 18.856 1.518 -23.898 1.00 91.88 97 ASP A C 1
ATOM 763 O O . ASP A 1 97 ? 18.336 1.777 -22.806 1.00 91.88 97 ASP A O 1
ATOM 767 N N . ILE A 1 98 ? 18.219 0.747 -24.785 1.00 93.00 98 ILE A N 1
ATOM 768 C CA . ILE A 1 98 ? 16.842 0.271 -24.585 1.00 93.00 98 ILE A CA 1
ATOM 769 C C . ILE A 1 98 ? 16.667 -0.499 -23.272 1.00 93.00 98 ILE A C 1
ATOM 771 O O . ILE A 1 98 ? 15.706 -0.273 -22.534 1.00 93.00 98 ILE A O 1
ATOM 775 N N . ARG A 1 99 ? 17.643 -1.343 -22.919 1.00 91.69 99 ARG A N 1
ATOM 776 C CA . ARG A 1 99 ? 17.643 -2.141 -21.686 1.00 91.69 99 ARG A CA 1
ATOM 777 C C . ARG A 1 99 ? 17.726 -1.243 -20.454 1.00 91.69 99 ARG A C 1
ATOM 779 O O . ARG A 1 99 ? 16.951 -1.416 -19.519 1.00 91.69 99 ARG A O 1
ATOM 786 N N . LYS A 1 100 ? 18.595 -0.226 -20.484 1.00 90.69 100 LYS A N 1
ATOM 787 C CA . LYS A 1 100 ? 18.751 0.761 -19.403 1.00 90.69 100 LYS A CA 1
ATOM 788 C C . LYS A 1 100 ? 17.471 1.576 -19.208 1.00 90.69 100 LYS A C 1
ATOM 790 O O . LYS A 1 100 ? 17.005 1.736 -18.081 1.00 90.69 100 LYS A O 1
ATOM 795 N N . ARG A 1 101 ? 16.862 2.043 -20.304 1.00 91.88 101 ARG A N 1
ATOM 796 C CA . ARG A 1 101 ? 15.587 2.782 -20.285 1.00 91.88 101 ARG A CA 1
ATOM 797 C C . ARG A 1 101 ? 14.445 1.917 -19.761 1.00 91.88 101 ARG A C 1
ATOM 799 O O . ARG A 1 101 ? 13.637 2.393 -18.970 1.00 91.88 101 ARG A O 1
ATOM 806 N N . ALA A 1 102 ? 14.390 0.652 -20.162 1.00 90.56 102 ALA A N 1
ATOM 807 C CA . ALA A 1 102 ? 13.378 -0.280 -19.695 1.00 90.56 102 ALA A CA 1
ATOM 808 C C . ALA A 1 102 ? 13.534 -0.612 -18.205 1.00 90.56 102 ALA A C 1
ATOM 810 O O . ALA A 1 102 ? 12.541 -0.552 -17.487 1.00 90.56 102 ALA A O 1
ATOM 811 N N . CYS A 1 103 ? 14.754 -0.852 -17.710 1.00 88.75 103 CYS A N 1
ATOM 812 C CA . CYS A 1 103 ? 15.013 -0.999 -16.273 1.00 88.75 103 CYS A CA 1
ATOM 813 C C . CYS A 1 103 ? 14.558 0.239 -15.487 1.00 88.75 103 CYS A C 1
ATOM 815 O O . CYS A 1 103 ? 13.884 0.104 -14.469 1.00 88.75 103 CYS A O 1
ATOM 817 N N . LEU A 1 104 ? 14.862 1.445 -15.981 1.00 88.56 104 LEU A N 1
ATOM 818 C CA . LEU A 1 104 ? 14.436 2.696 -15.347 1.00 88.56 104 LEU A CA 1
ATOM 819 C C . LEU A 1 104 ? 12.905 2.847 -15.335 1.00 88.56 104 LEU A C 1
ATOM 821 O O . LEU A 1 104 ? 12.337 3.298 -14.345 1.00 88.56 104 LEU A O 1
ATOM 825 N N . LYS A 1 105 ? 12.224 2.477 -16.427 1.00 89.06 105 LYS A N 1
ATOM 826 C CA . LYS A 1 105 ? 10.755 2.512 -16.504 1.00 89.06 105 LYS A CA 1
ATOM 827 C C . LYS A 1 105 ? 10.120 1.501 -15.555 1.00 89.06 105 LYS A C 1
ATOM 829 O O . LYS A 1 105 ? 9.200 1.867 -14.838 1.00 89.06 105 LYS A O 1
ATOM 834 N N . LEU A 1 106 ? 10.633 0.272 -15.522 1.00 84.81 106 LEU A N 1
ATOM 835 C CA . LEU A 1 106 ? 10.152 -0.780 -14.627 1.00 84.81 106 LEU A CA 1
ATOM 836 C C . LEU A 1 106 ? 10.360 -0.415 -13.156 1.00 84.81 106 LEU A C 1
ATOM 838 O O . LEU A 1 106 ? 9.502 -0.722 -12.341 1.00 84.81 106 LEU A O 1
ATOM 842 N N . PHE A 1 107 ? 11.449 0.283 -12.827 1.00 81.44 107 PHE A N 1
ATOM 843 C CA . PHE A 1 107 ? 11.686 0.804 -11.481 1.00 81.44 107 PHE A CA 1
ATOM 844 C C . PHE A 1 107 ? 10.682 1.897 -11.079 1.00 81.44 107 PHE A C 1
ATOM 846 O O . PHE A 1 107 ? 10.270 1.954 -9.931 1.00 81.44 107 PHE A O 1
ATOM 853 N N . LYS A 1 108 ? 10.267 2.759 -12.017 1.00 81.50 108 LYS A N 1
ATOM 854 C CA . LYS A 1 108 ? 9.325 3.864 -11.753 1.00 81.50 108 LYS A CA 1
ATOM 855 C C . LYS A 1 108 ? 7.849 3.451 -11.697 1.00 81.50 108 LYS A C 1
ATOM 857 O O . LYS A 1 108 ? 7.029 4.254 -11.272 1.00 81.50 108 LYS A O 1
ATOM 862 N N . GLN A 1 109 ? 7.499 2.274 -12.213 1.00 76.69 109 GLN A N 1
ATOM 863 C CA . GLN A 1 109 ? 6.110 1.804 -12.331 1.00 76.69 109 GLN A CA 1
ATOM 864 C C . GLN A 1 109 ? 5.629 0.962 -11.137 1.00 76.69 109 GLN A C 1
ATOM 866 O O . GLN A 1 109 ? 4.492 0.496 -11.166 1.00 76.69 109 GLN A O 1
ATOM 871 N N . GLN A 1 110 ? 6.483 0.732 -10.139 1.00 62.97 110 GLN A N 1
ATOM 872 C CA . GLN A 1 110 ? 6.196 -0.094 -8.962 1.00 62.97 110 GLN A CA 1
ATOM 873 C C . GLN A 1 110 ? 5.916 0.767 -7.739 1.00 62.97 110 GLN A C 1
ATOM 875 O O . GLN A 1 110 ? 5.103 0.310 -6.908 1.00 62.97 110 GLN A O 1
#

Radius of gyration: 33.31 Å; chains: 1; bounding box: 71×27×88 Å